Protein AF-A0A753BFU8-F1 (afdb_monomer)

Sequence (60 aa):
MATMEKLIPGISEHKGAALFYLDHGHLKYGFLLRDDEFVTSLRDLEEAKKKAGLPASDAR

pLDDT: mean 87.13, std 10.38, range [51.91, 96.0]

Secondary structure (DSSP, 8-state):
---HHHHSTTTTT--S-EEEEEETTEEEEEEEPPTT-----HHHHHHHHHHTTPPPP---

InterPro domains:
  IPR016418 Uncharacterized protein Rem [PF27490] (13-54)

Foldseek 3Di:
DDDLCNQEPPPVVDDDDKAFDDDVNDTRHIYHADPPDDDDDLVVVQVVCVVVVHDRDDPD

Mean predicted aligned error: 6.55 Å

Structure (mmCIF, N/CA/C/O backbone):
data_AF-A0A753BFU8-F1
#
_entry.id   AF-A0A753BFU8-F1
#
loop_
_atom_site.group_PDB
_atom_site.id
_atom_site.type_symbol
_atom_site.label_atom_id
_atom_site.label_alt_id
_atom_site.label_comp_id
_atom_site.label_asym_id
_atom_site.label_entity_id
_atom_site.label_seq_id
_atom_site.pdbx_PDB_ins_code
_atom_site.Cartn_x
_atom_site.Cartn_y
_atom_site.Cartn_z
_atom_site.occupancy
_atom_site.B_iso_or_equiv
_atom_site.auth_seq_id
_atom_site.auth_comp_id
_atom_site.auth_asym_id
_atom_site.auth_atom_id
_atom_site.pdbx_PDB_model_num
ATOM 1 N N . MET A 1 1 ? -8.084 6.766 23.816 1.00 51.91 1 MET A N 1
ATOM 2 C CA . MET A 1 1 ? -7.283 6.539 22.591 1.00 51.91 1 MET A CA 1
ATOM 3 C C . MET A 1 1 ? -8.229 6.138 21.471 1.00 51.91 1 MET A C 1
ATOM 5 O O . MET A 1 1 ? -9.118 5.335 21.731 1.00 51.91 1 MET A O 1
ATOM 9 N N . ALA A 1 2 ? -8.107 6.716 20.271 1.00 60.91 2 ALA A N 1
ATOM 10 C CA . ALA A 1 2 ? -8.807 6.177 19.105 1.00 60.91 2 ALA A CA 1
ATOM 11 C C . ALA A 1 2 ? -8.222 4.790 18.807 1.00 60.91 2 ALA A C 1
ATOM 13 O O . ALA A 1 2 ? -7.004 4.636 18.765 1.00 60.91 2 ALA A O 1
ATOM 14 N N . THR A 1 3 ? -9.075 3.776 18.698 1.00 82.69 3 THR A N 1
ATOM 15 C CA . THR A 1 3 ? -8.646 2.432 18.309 1.00 82.69 3 THR A CA 1
ATOM 16 C C . THR A 1 3 ? -8.267 2.439 16.832 1.00 82.69 3 THR A C 1
ATOM 18 O O . THR A 1 3 ? -8.848 3.200 16.059 1.00 82.69 3 THR A O 1
ATOM 21 N N . MET A 1 4 ? -7.308 1.595 16.437 1.00 86.94 4 MET A N 1
ATOM 22 C CA . MET A 1 4 ? -6.877 1.464 15.037 1.00 86.94 4 MET A CA 1
ATOM 23 C C . MET A 1 4 ? -8.081 1.263 14.099 1.00 86.94 4 MET A C 1
ATOM 25 O O . MET A 1 4 ? -8.164 1.906 13.062 1.00 86.94 4 MET A O 1
ATOM 29 N N . GLU A 1 5 ? -9.073 0.492 14.552 1.00 91.69 5 GLU A N 1
ATOM 30 C CA . GLU A 1 5 ? -10.351 0.240 13.876 1.00 91.69 5 GLU A CA 1
ATOM 31 C C . GLU A 1 5 ? -11.152 1.508 13.526 1.00 91.69 5 GLU A C 1
ATOM 33 O O . GLU A 1 5 ? -11.821 1.564 12.501 1.00 91.69 5 GLU A O 1
ATOM 38 N N . LYS A 1 6 ? -11.086 2.563 14.353 1.00 91.31 6 LYS A N 1
ATOM 39 C CA . LYS A 1 6 ? -11.767 3.838 14.059 1.00 91.31 6 LYS A CA 1
ATOM 40 C C . LYS A 1 6 ? -11.049 4.653 12.989 1.00 91.31 6 LYS A C 1
ATOM 42 O O . LYS A 1 6 ? -11.678 5.482 12.343 1.00 91.31 6 LYS A O 1
ATOM 47 N N . LEU A 1 7 ? -9.737 4.471 12.866 1.00 91.44 7 LEU A N 1
ATOM 48 C CA . LEU A 1 7 ? -8.904 5.192 11.905 1.00 91.44 7 LEU A CA 1
ATOM 49 C C . LEU A 1 7 ? -8.848 4.456 10.565 1.00 91.44 7 LEU A C 1
ATOM 51 O O . LEU A 1 7 ? -8.6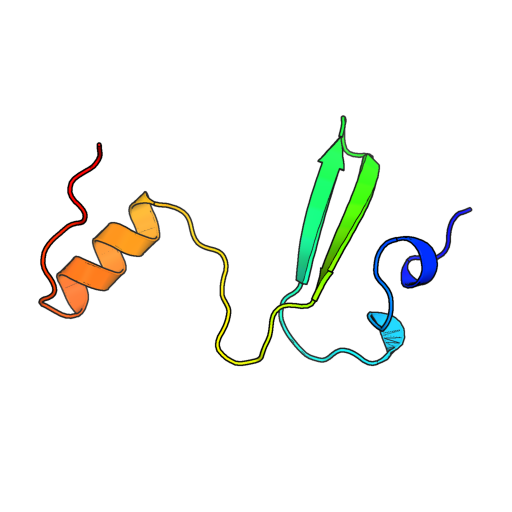92 5.096 9.528 1.00 91.44 7 LEU A O 1
ATOM 55 N N . ILE A 1 8 ? -8.955 3.125 10.607 1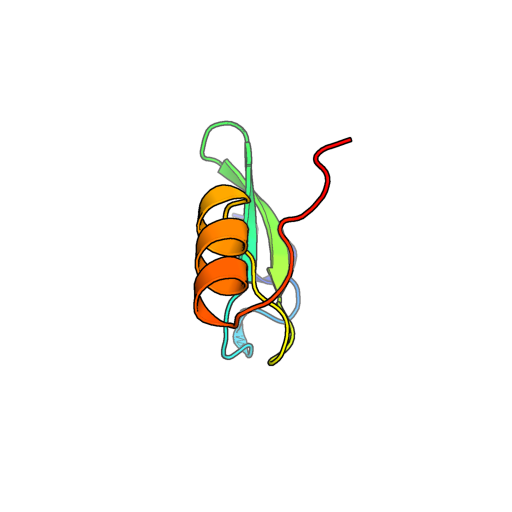.00 93.00 8 ILE A N 1
ATOM 56 C CA . ILE A 1 8 ? -8.899 2.222 9.460 1.00 93.00 8 ILE A CA 1
ATOM 57 C C . ILE A 1 8 ? -9.891 1.077 9.709 1.00 93.00 8 ILE A C 1
ATOM 59 O O . ILE A 1 8 ? -9.549 0.100 10.380 1.00 93.00 8 ILE A O 1
ATOM 63 N N . PRO A 1 9 ? -11.129 1.194 9.207 1.00 91.00 9 PRO A N 1
ATOM 64 C CA . PRO A 1 9 ? -12.134 0.149 9.362 1.00 91.00 9 PRO A CA 1
ATOM 65 C C . PRO A 1 9 ? -11.686 -1.175 8.732 1.00 91.00 9 PRO A C 1
ATOM 67 O O . PRO A 1 9 ? -11.149 -1.185 7.625 1.00 91.00 9 PRO A O 1
ATOM 70 N N . GLY A 1 10 ? -11.923 -2.288 9.425 1.00 91.44 10 GLY A N 1
ATOM 71 C CA . GLY A 1 10 ? -11.589 -3.644 8.981 1.00 91.44 10 GLY A CA 1
ATOM 72 C C . GLY A 1 10 ? -10.137 -4.058 9.221 1.00 91.44 10 GLY A C 1
ATOM 73 O O . GLY A 1 10 ? -9.764 -5.184 8.898 1.00 91.44 10 GLY A O 1
ATOM 74 N N . ILE A 1 11 ? -9.296 -3.189 9.795 1.00 92.31 11 ILE A N 1
ATOM 75 C CA . ILE A 1 11 ? -7.863 -3.478 9.946 1.00 92.31 11 ILE A CA 1
ATOM 76 C C . ILE A 1 11 ? -7.575 -4.664 10.865 1.00 92.31 11 ILE A C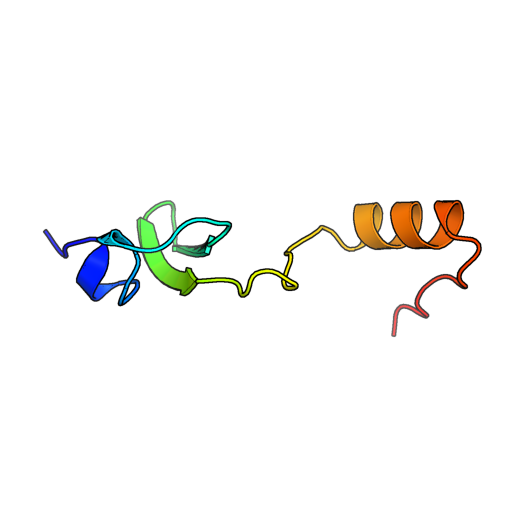 1
ATOM 78 O O . ILE A 1 11 ? -6.579 -5.354 10.672 1.00 92.31 11 ILE A O 1
ATOM 82 N N . SER A 1 12 ? -8.442 -4.920 11.846 1.00 90.94 12 SER A N 1
ATOM 83 C CA . SER A 1 12 ? -8.260 -6.026 12.791 1.00 90.94 12 SER A CA 1
ATOM 84 C C . SER A 1 12 ? -8.360 -7.407 12.124 1.00 90.94 12 SER A C 1
ATOM 86 O O . SER A 1 12 ? -7.779 -8.369 12.623 1.00 90.94 12 SER A O 1
ATOM 88 N N . GLU A 1 13 ? -9.077 -7.506 11.001 1.00 91.38 13 GLU A N 1
ATOM 89 C CA . GLU A 1 13 ? -9.296 -8.754 10.254 1.00 91.38 13 GLU A CA 1
ATOM 90 C C . GLU A 1 13 ? -8.515 -8.803 8.930 1.00 91.38 13 GLU A C 1
ATOM 92 O O . GLU A 1 13 ? -8.402 -9.866 8.313 1.00 91.38 13 GLU A O 1
ATOM 97 N N . HIS A 1 14 ? -7.948 -7.671 8.499 1.00 91.06 14 HIS A N 1
ATOM 98 C CA . HIS A 1 14 ? -7.217 -7.561 7.240 1.00 91.06 14 HIS A CA 1
ATOM 99 C C . HIS A 1 14 ? -5.907 -8.346 7.255 1.00 91.06 14 HIS A C 1
ATOM 101 O O . HIS A 1 14 ? -5.130 -8.302 8.211 1.00 91.06 14 HIS A O 1
ATOM 107 N N . LYS A 1 15 ? -5.616 -9.015 6.139 1.00 88.81 15 LYS A N 1
ATOM 108 C CA . LYS A 1 15 ? -4.338 -9.683 5.889 1.00 88.81 15 LYS A CA 1
ATOM 109 C C . LYS A 1 15 ? -3.746 -9.105 4.618 1.00 88.81 15 LYS A C 1
ATOM 111 O O . LYS A 1 15 ? -4.205 -9.421 3.532 1.00 88.81 15 LYS A O 1
ATOM 116 N N . GLY A 1 16 ? -2.723 -8.273 4.756 1.00 87.69 16 GLY A N 1
ATOM 117 C CA . GLY A 1 16 ? -2.077 -7.649 3.611 1.00 87.69 16 GLY A CA 1
ATOM 118 C C . GLY A 1 16 ? -1.507 -6.285 3.950 1.00 87.69 16 GLY A C 1
ATOM 119 O O . GLY A 1 16 ? -1.346 -5.925 5.118 1.00 87.69 16 GLY A O 1
ATOM 120 N N . ALA A 1 17 ? -1.184 -5.532 2.906 1.00 89.88 17 ALA A N 1
ATOM 121 C CA . ALA A 1 17 ? -0.665 -4.186 3.054 1.00 89.88 17 ALA A CA 1
ATOM 122 C C . ALA A 1 17 ? -1.783 -3.190 3.413 1.00 89.88 17 ALA A C 1
ATOM 124 O O . ALA A 1 17 ? -2.947 -3.346 3.037 1.00 89.88 17 ALA A O 1
ATOM 125 N N . ALA A 1 18 ? -1.401 -2.144 4.139 1.00 90.75 18 ALA A N 1
ATOM 126 C CA . ALA A 1 18 ? -2.242 -0.996 4.443 1.00 90.75 18 ALA A CA 1
ATOM 127 C C . ALA A 1 18 ? -1.419 0.284 4.269 1.00 90.75 18 ALA A C 1
ATOM 129 O O . ALA A 1 18 ? -0.220 0.310 4.561 1.00 90.75 18 ALA A O 1
ATOM 130 N N . LEU A 1 19 ? -2.067 1.345 3.794 1.00 90.81 19 LEU A N 1
ATOM 131 C CA . LEU A 1 19 ? -1.477 2.670 3.659 1.00 90.81 19 LEU A CA 1
ATOM 132 C C . LEU A 1 19 ? -1.886 3.538 4.849 1.00 90.81 19 LEU A C 1
ATOM 134 O O . LEU A 1 19 ? -3.074 3.721 5.111 1.00 90.81 19 LEU A O 1
ATOM 138 N N . PHE A 1 20 ? -0.901 4.112 5.537 1.00 91.69 20 PHE A N 1
ATOM 139 C CA . PHE A 1 20 ? -1.106 4.975 6.698 1.00 91.69 20 PHE A CA 1
ATOM 140 C C . PHE A 1 20 ? -0.768 6.425 6.361 1.00 91.69 20 PHE A C 1
ATOM 142 O O . PHE A 1 20 ? 0.289 6.699 5.791 1.00 91.69 20 PHE A O 1
ATOM 149 N N . TYR A 1 21 ? -1.627 7.359 6.770 1.00 91.50 21 TYR A N 1
ATOM 150 C CA . TYR A 1 21 ? -1.335 8.786 6.703 1.00 91.50 21 TYR A CA 1
ATOM 151 C C . TYR A 1 21 ? -0.904 9.302 8.075 1.00 91.50 21 TYR A C 1
ATOM 153 O O . TYR A 1 21 ? -1.684 9.318 9.036 1.00 91.50 21 TYR A O 1
ATOM 161 N N . LEU A 1 22 ? 0.359 9.716 8.154 1.00 93.69 22 LEU A N 1
ATOM 162 C CA . LEU A 1 22 ? 0.956 10.286 9.353 1.00 93.69 22 LEU A CA 1
ATOM 163 C C . LEU A 1 22 ? 1.051 11.804 9.209 1.00 93.69 22 LEU A C 1
ATOM 165 O O . LEU A 1 22 ? 1.535 12.311 8.203 1.00 93.69 22 LEU A O 1
ATOM 169 N N . ASP A 1 23 ? 0.656 12.518 10.253 1.00 93.69 23 ASP A N 1
ATOM 170 C CA . ASP A 1 23 ? 0.840 13.960 10.384 1.00 93.69 23 ASP A CA 1
ATOM 171 C C . ASP A 1 23 ? 1.620 14.215 11.676 1.00 93.69 23 ASP A C 1
ATOM 173 O O . ASP A 1 23 ? 1.167 13.862 12.767 1.00 93.69 23 ASP A O 1
ATOM 177 N N . HIS A 1 24 ? 2.841 14.738 11.535 1.00 96.00 24 HIS A N 1
ATOM 178 C CA . HIS A 1 24 ? 3.812 14.898 12.626 1.00 96.00 24 HIS A CA 1
ATOM 179 C C . HIS A 1 24 ? 4.045 13.605 13.435 1.00 96.00 24 HIS A C 1
ATOM 181 O O . HIS A 1 24 ? 4.121 13.620 14.659 1.00 96.00 24 HIS A O 1
ATOM 187 N N . GLY A 1 25 ? 4.121 12.457 12.751 1.00 92.00 25 GLY A N 1
ATOM 188 C CA . GLY A 1 25 ? 4.308 11.143 13.384 1.00 92.00 25 GLY A CA 1
ATOM 189 C C . GLY A 1 25 ? 3.049 10.565 14.041 1.00 92.00 25 GLY A C 1
ATOM 190 O O . GLY A 1 25 ? 3.075 9.433 14.518 1.00 92.00 25 GLY A O 1
ATOM 191 N N . HIS A 1 26 ? 1.931 11.296 14.030 1.00 90.44 26 HIS A N 1
ATOM 192 C CA . HIS A 1 26 ? 0.649 10.811 14.525 1.00 90.44 26 HIS A CA 1
ATOM 193 C C . HIS A 1 26 ? -0.185 10.225 13.391 1.00 90.44 26 HIS A C 1
ATOM 195 O O . HIS A 1 26 ? -0.452 10.896 12.394 1.00 90.44 26 HIS A O 1
ATOM 201 N N . LEU A 1 27 ? -0.659 8.992 13.573 1.00 90.44 27 LEU A N 1
ATOM 202 C CA . LEU A 1 27 ? -1.610 8.378 12.654 1.00 90.44 27 LEU A CA 1
ATOM 203 C C . LEU A 1 27 ? -2.930 9.155 12.651 1.00 90.44 27 LEU A C 1
ATOM 205 O O . LEU A 1 27 ? -3.561 9.311 13.699 1.00 90.44 27 LEU A O 1
ATOM 209 N N . LYS A 1 28 ? -3.349 9.627 11.473 1.00 93.75 28 LYS A N 1
ATOM 210 C CA . LYS A 1 28 ? -4.620 10.346 11.292 1.00 93.75 28 LYS A CA 1
ATOM 211 C C . LYS A 1 28 ? -5.710 9.476 10.688 1.00 93.75 28 LYS A C 1
ATOM 213 O O . LYS A 1 28 ? -6.849 9.575 11.124 1.00 93.75 28 LYS A O 1
ATOM 218 N N . TYR A 1 29 ? -5.365 8.664 9.694 1.00 91.69 29 TYR A N 1
ATOM 219 C CA . TYR A 1 29 ? -6.250 7.716 9.013 1.00 91.69 29 TYR A CA 1
ATOM 220 C C . TYR A 1 29 ? -5.415 6.803 8.105 1.00 91.69 29 TYR A C 1
ATOM 222 O O . TYR A 1 29 ? -4.195 6.963 7.994 1.00 91.69 29 TYR A O 1
ATOM 230 N N . GLY A 1 30 ? -6.063 5.850 7.447 1.00 91.69 30 GLY A N 1
ATOM 231 C CA . GLY A 1 30 ? -5.429 4.978 6.468 1.00 91.69 30 GLY A CA 1
ATOM 232 C C . GLY A 1 30 ? -6.438 4.144 5.691 1.00 91.69 30 GLY A C 1
ATOM 233 O O . GLY A 1 30 ? -7.644 4.245 5.913 1.00 91.69 30 GLY A O 1
ATOM 234 N N . PHE A 1 31 ? -5.926 3.323 4.780 1.00 92.44 31 PHE A N 1
ATOM 235 C CA . PHE A 1 31 ? -6.720 2.478 3.894 1.00 92.44 31 PHE A CA 1
ATOM 236 C C . PHE A 1 31 ? -6.103 1.086 3.806 1.00 92.44 31 PHE A C 1
ATOM 238 O O . PHE A 1 31 ? -4.879 0.941 3.767 1.00 92.44 31 PHE A O 1
ATOM 245 N N . LEU A 1 32 ? -6.955 0.068 3.762 1.00 93.75 32 LEU A N 1
ATOM 246 C CA . LEU A 1 32 ? -6.543 -1.295 3.452 1.00 93.75 32 LEU A CA 1
ATOM 247 C C . LEU A 1 32 ? -6.344 -1.399 1.941 1.00 93.75 32 LEU A C 1
ATOM 249 O O . LEU A 1 32 ? -7.209 -0.953 1.188 1.00 93.75 32 LEU A O 1
A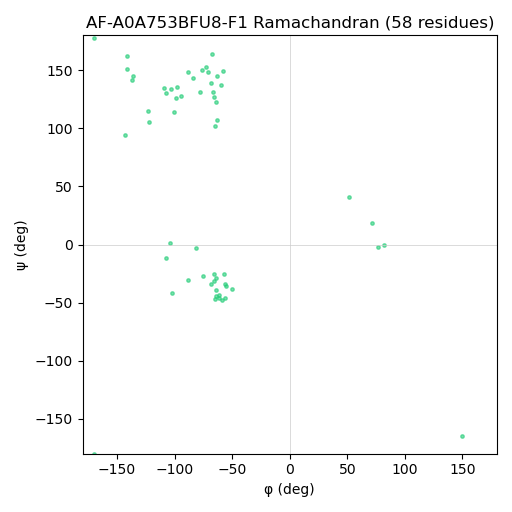TOM 253 N N . LEU A 1 33 ? -5.215 -1.956 1.511 1.00 92.56 33 LEU A N 1
ATOM 254 C CA . LEU A 1 33 ? -4.982 -2.232 0.097 1.00 92.56 33 LEU A CA 1
ATOM 255 C C . LEU A 1 33 ? -5.627 -3.567 -0.268 1.00 92.56 33 LEU A C 1
ATOM 257 O O . LEU A 1 33 ? -5.614 -4.505 0.536 1.00 92.56 33 LEU A O 1
ATOM 261 N N . ARG A 1 34 ? -6.185 -3.647 -1.476 1.00 90.38 34 ARG A N 1
ATOM 262 C CA . ARG A 1 34 ? -6.622 -4.918 -2.069 1.00 90.38 34 ARG A CA 1
ATOM 263 C C . ARG A 1 34 ? -5.420 -5.811 -2.372 1.00 90.38 34 ARG A C 1
ATOM 265 O O . ARG A 1 34 ? -4.288 -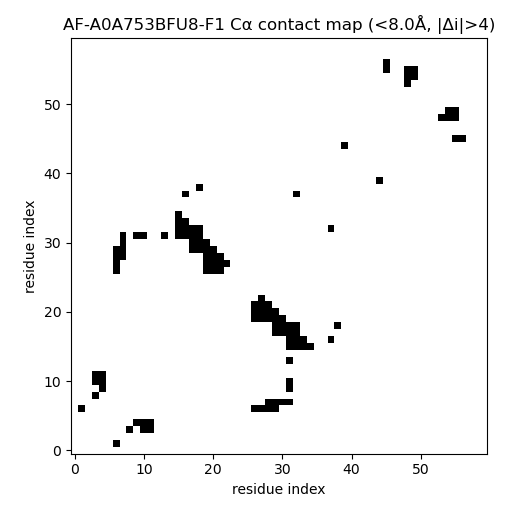5.339 -2.435 1.00 90.38 34 ARG A O 1
ATOM 272 N N . ASP A 1 35 ? -5.676 -7.095 -2.599 1.00 89.19 35 ASP A N 1
ATOM 273 C CA . ASP A 1 35 ? -4.632 -8.100 -2.849 1.00 89.19 35 ASP A CA 1
ATOM 274 C C . ASP A 1 35 ? -3.728 -7.766 -4.054 1.00 89.19 35 ASP A C 1
ATOM 276 O O . ASP A 1 35 ? -2.577 -8.197 -4.106 1.00 89.19 35 ASP A O 1
ATOM 280 N N . ASP A 1 36 ? -4.237 -6.993 -5.014 1.00 88.69 36 ASP A N 1
ATOM 281 C CA . ASP A 1 36 ? -3.548 -6.546 -6.225 1.00 88.69 36 ASP A CA 1
ATOM 282 C C . ASP A 1 36 ? -3.088 -5.077 -6.175 1.00 88.69 36 ASP A C 1
ATOM 284 O O . ASP A 1 36 ? -2.485 -4.576 -7.128 1.00 88.69 36 ASP A O 1
ATOM 288 N N . GLU A 1 37 ? -3.324 -4.384 -5.060 1.00 88.44 37 GLU A N 1
ATOM 289 C CA . GLU A 1 37 ? -2.910 -3.001 -4.852 1.00 88.44 37 GLU A CA 1
ATOM 290 C C . GLU A 1 37 ? -1.603 -2.931 -4.055 1.00 88.44 37 GLU A C 1
ATOM 292 O O . GLU A 1 37 ? -1.412 -3.582 -3.028 1.00 88.44 37 GLU A O 1
ATOM 297 N N . PHE A 1 38 ? -0.687 -2.075 -4.503 1.00 83.12 38 PHE A N 1
ATOM 298 C CA . PHE A 1 38 ? 0.566 -1.814 -3.806 1.00 83.12 38 PHE A CA 1
ATOM 299 C C . PHE A 1 38 ? 0.926 -0.333 -3.878 1.00 83.12 38 PHE A C 1
ATOM 301 O O . PHE A 1 38 ? 0.602 0.369 -4.835 1.00 83.12 38 PHE A O 1
ATOM 308 N N . VAL A 1 39 ? 1.634 0.140 -2.855 1.00 84.00 39 VAL A N 1
ATOM 309 C CA . VAL A 1 39 ? 2.230 1.477 -2.837 1.00 84.00 39 VAL A CA 1
ATOM 310 C C . VAL A 1 39 ? 3.728 1.319 -3.007 1.00 84.00 39 VAL A C 1
ATOM 312 O O . VAL A 1 39 ? 4.368 0.524 -2.323 1.00 84.00 39 VAL A O 1
ATOM 315 N N . THR A 1 40 ? 4.291 2.077 -3.936 1.00 87.56 40 THR A N 1
ATOM 316 C CA . THR A 1 40 ? 5.721 2.074 -4.218 1.00 87.56 40 THR A CA 1
ATOM 317 C C . THR A 1 40 ? 6.191 3.490 -4.523 1.00 87.56 40 THR A C 1
ATOM 319 O O . THR A 1 40 ? 5.379 4.375 -4.809 1.00 87.56 40 THR A O 1
ATOM 322 N N . SER A 1 41 ? 7.498 3.729 -4.449 1.00 87.81 41 SER A N 1
ATOM 323 C CA . SER A 1 41 ? 8.048 5.004 -4.893 1.00 87.81 41 SER A CA 1
ATOM 324 C C . SER A 1 41 ? 8.012 5.083 -6.419 1.00 87.81 41 SER A C 1
ATOM 326 O O . SER A 1 41 ? 8.112 4.068 -7.106 1.00 87.81 41 SER A O 1
ATOM 328 N N . LEU A 1 42 ? 7.932 6.296 -6.976 1.00 90.00 42 LEU A N 1
ATOM 329 C CA . LEU A 1 42 ? 8.043 6.472 -8.429 1.00 90.00 42 LEU A CA 1
ATOM 330 C C . LEU A 1 42 ? 9.348 5.870 -8.968 1.00 90.00 42 LEU A C 1
ATOM 332 O O . LEU A 1 42 ? 9.355 5.272 -10.033 1.00 90.00 42 LEU A O 1
ATOM 336 N N . ARG A 1 43 ? 10.440 5.957 -8.201 1.00 91.12 43 ARG A N 1
ATOM 337 C CA . ARG A 1 43 ? 11.735 5.384 -8.582 1.00 91.12 43 ARG A CA 1
ATOM 338 C C . ARG A 1 43 ? 11.690 3.861 -8.674 1.00 91.12 43 ARG A C 1
ATOM 340 O O . ARG A 1 43 ? 12.171 3.300 -9.651 1.00 91.12 43 ARG A O 1
ATOM 347 N N . ASP A 1 44 ? 11.115 3.206 -7.673 1.00 90.81 44 ASP A N 1
ATOM 348 C CA . ASP A 1 44 ? 11.003 1.746 -7.658 1.00 90.81 44 ASP A CA 1
ATOM 349 C C . ASP A 1 44 ? 10.025 1.258 -8.730 1.00 90.81 44 ASP A C 1
ATOM 351 O O . ASP A 1 44 ? 10.261 0.222 -9.352 1.00 90.81 44 ASP A O 1
ATOM 355 N N . LEU A 1 45 ? 8.969 2.032 -9.005 1.00 91.69 45 LEU A N 1
ATOM 356 C CA . LEU A 1 45 ? 8.062 1.776 -10.120 1.00 91.69 45 LEU A CA 1
ATOM 357 C C . LEU A 1 45 ? 8.791 1.845 -11.468 1.00 91.69 45 LEU A C 1
ATOM 359 O O . LEU A 1 45 ? 8.617 0.951 -12.293 1.00 91.69 45 LEU A O 1
ATOM 363 N N . GLU A 1 46 ? 9.620 2.868 -11.690 1.00 91.62 46 GLU A N 1
ATOM 364 C CA . GLU A 1 46 ? 10.430 2.989 -12.909 1.00 91.62 46 GLU A CA 1
ATOM 365 C C . GLU A 1 46 ? 11.415 1.822 -13.063 1.00 91.62 46 GLU A C 1
ATOM 367 O O . GLU A 1 46 ? 11.522 1.227 -14.138 1.00 91.62 46 GLU A O 1
ATOM 372 N N . GLU A 1 47 ? 12.086 1.419 -11.983 1.00 92.25 47 GLU A N 1
ATOM 373 C CA . GLU A 1 47 ? 12.980 0.256 -12.006 1.00 92.25 47 GLU A CA 1
ATOM 374 C C . GLU A 1 47 ? 12.228 -1.051 -12.293 1.00 92.25 47 GLU A C 1
ATOM 376 O O . GLU A 1 47 ? 12.710 -1.895 -13.056 1.00 92.25 47 GLU A O 1
ATOM 381 N N . ALA A 1 48 ? 11.030 -1.225 -11.731 1.00 91.62 48 ALA A N 1
ATOM 382 C CA . ALA A 1 48 ? 10.181 -2.378 -12.015 1.00 91.62 48 ALA A CA 1
ATOM 383 C C . ALA A 1 48 ? 9.745 -2.408 -13.489 1.00 91.62 48 ALA A C 1
ATOM 385 O O . ALA A 1 48 ? 9.853 -3.451 -14.136 1.00 91.62 48 ALA A O 1
ATOM 386 N N . LYS A 1 49 ? 9.332 -1.262 -14.047 1.00 90.94 49 LYS A N 1
ATOM 387 C CA . LYS A 1 49 ? 8.975 -1.127 -15.470 1.00 90.94 49 LYS A CA 1
ATOM 388 C C . LYS A 1 49 ? 10.140 -1.492 -16.379 1.00 90.94 49 LYS A C 1
ATOM 390 O O . LYS A 1 49 ? 9.976 -2.327 -17.268 1.00 90.94 49 LYS A O 1
ATOM 395 N N . LYS A 1 50 ? 11.332 -0.957 -16.099 1.00 91.56 50 LYS A N 1
ATOM 396 C CA . LYS A 1 50 ? 12.560 -1.270 -16.841 1.00 91.56 50 LYS A CA 1
ATOM 397 C C . LYS A 1 50 ? 12.861 -2.768 -16.841 1.00 91.56 50 LYS A C 1
ATOM 399 O O . LYS A 1 50 ? 13.151 -3.332 -17.893 1.00 91.56 50 LYS A O 1
ATOM 404 N N . LYS A 1 51 ? 12.765 -3.426 -15.681 1.00 92.9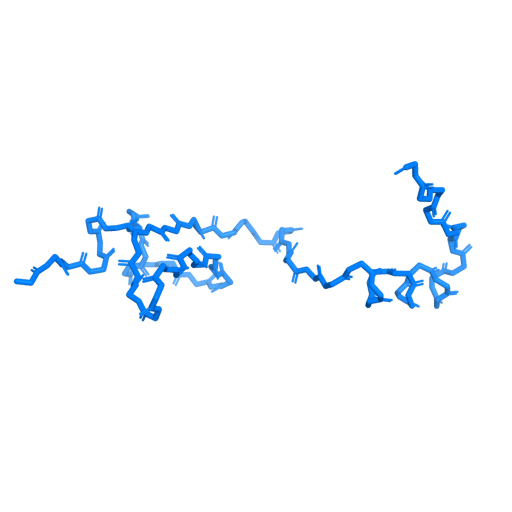4 51 LYS A N 1
ATOM 405 C CA . LYS A 1 51 ? 12.986 -4.880 -15.555 1.00 92.94 51 LYS A CA 1
ATOM 406 C C . LYS A 1 51 ? 11.933 -5.708 -16.290 1.00 92.94 51 LYS A C 1
ATOM 408 O O . LYS A 1 51 ? 12.258 -6.777 -16.792 1.00 92.94 51 LYS A O 1
ATOM 413 N N . ALA A 1 52 ? 10.703 -5.211 -16.375 1.00 94.06 52 ALA A N 1
ATOM 414 C CA . ALA A 1 52 ? 9.616 -5.840 -17.117 1.00 94.06 52 ALA A CA 1
ATOM 415 C C . ALA A 1 52 ? 9.651 -5.555 -18.634 1.00 94.06 52 ALA A C 1
ATOM 417 O O . ALA A 1 52 ? 8.805 -6.067 -19.362 1.00 94.06 52 ALA A O 1
ATOM 418 N N . GLY A 1 53 ? 10.596 -4.739 -19.123 1.00 94.31 53 GLY A N 1
ATOM 419 C CA . GLY A 1 53 ? 10.651 -4.318 -20.527 1.00 94.31 53 GLY A CA 1
ATOM 420 C C . GLY A 1 53 ? 9.545 -3.331 -20.922 1.00 94.31 53 GLY A C 1
ATOM 421 O O . GLY A 1 53 ? 9.250 -3.182 -22.106 1.00 94.31 53 GLY A O 1
ATOM 422 N N . LEU A 1 54 ? 8.921 -2.671 -19.944 1.00 90.69 54 LEU A N 1
ATOM 423 C CA . LEU A 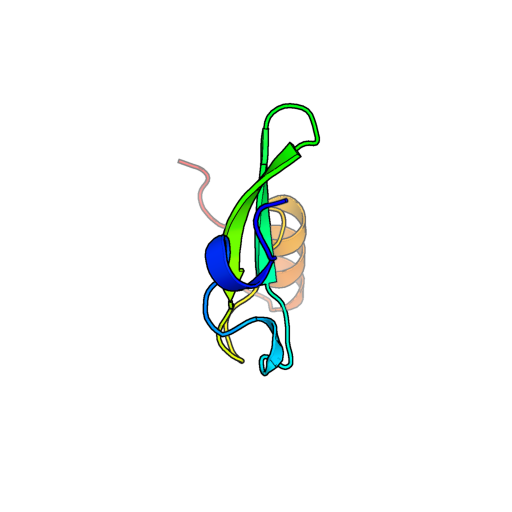1 54 ? 7.882 -1.668 -20.158 1.00 90.69 54 LEU A CA 1
ATOM 424 C C . LEU A 1 54 ? 8.501 -0.270 -20.321 1.00 90.69 54 LEU A C 1
ATOM 426 O O . LEU A 1 54 ? 9.530 0.020 -19.703 1.00 90.69 54 LEU A O 1
ATOM 430 N N . PRO A 1 55 ? 7.881 0.617 -21.122 1.00 84.00 55 PRO A N 1
ATOM 431 C CA . PRO A 1 55 ? 8.337 1.995 -21.251 1.00 84.00 55 PRO A CA 1
ATOM 432 C C . PRO A 1 55 ? 8.232 2.738 -19.910 1.00 84.00 55 PRO A C 1
ATOM 434 O O . PRO A 1 55 ? 7.308 2.506 -19.123 1.00 84.00 55 PRO A O 1
ATOM 437 N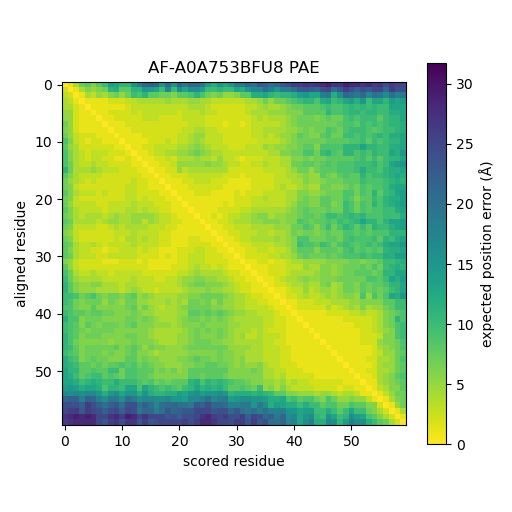 N . ALA A 1 56 ? 9.188 3.638 -19.668 1.00 73.69 56 ALA A N 1
ATOM 438 C CA . ALA A 1 56 ? 9.184 4.535 -18.516 1.00 73.69 56 ALA A CA 1
ATOM 439 C C . ALA A 1 56 ? 7.911 5.399 -18.501 1.00 73.69 56 ALA A C 1
ATOM 441 O O . ALA A 1 56 ? 7.362 5.704 -19.563 1.00 73.69 56 ALA A O 1
ATOM 442 N N . SER A 1 57 ? 7.410 5.785 -17.320 1.00 67.81 57 SER A N 1
ATOM 443 C CA . SER A 1 57 ? 6.325 6.780 -17.283 1.00 67.81 57 SER A CA 1
ATOM 444 C C . SER A 1 57 ? 6.862 8.115 -17.784 1.00 67.81 57 SER A C 1
ATOM 446 O O . SER A 1 57 ? 7.868 8.594 -17.262 1.00 67.81 57 SER A O 1
ATOM 448 N N . ASP A 1 58 ? 6.156 8.769 -18.704 1.00 60.50 58 ASP A N 1
ATOM 449 C CA . ASP A 1 58 ? 6.371 10.195 -18.931 1.00 60.50 58 ASP A CA 1
ATOM 450 C C . ASP A 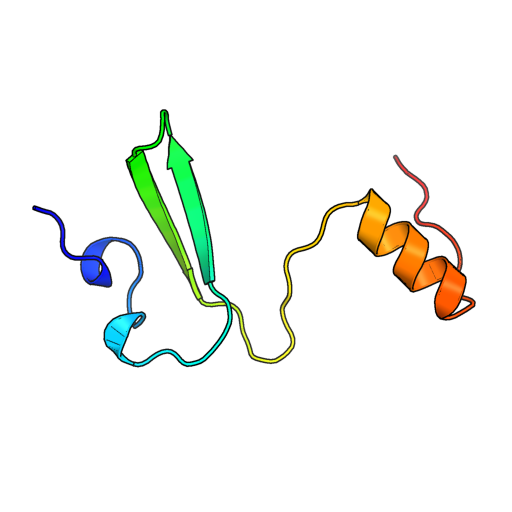1 58 ? 5.994 10.934 -17.641 1.00 60.50 58 ASP A C 1
ATOM 452 O O . ASP A 1 58 ? 4.818 11.018 -17.274 1.00 60.50 58 ASP A O 1
ATOM 456 N N . ALA A 1 59 ? 6.997 11.432 -16.918 1.00 55.78 59 ALA A N 1
ATOM 457 C CA . ALA A 1 59 ? 6.778 12.367 -15.828 1.00 55.78 59 ALA A CA 1
ATOM 458 C C . ALA A 1 59 ? 6.210 13.656 -16.442 1.00 55.78 59 ALA A C 1
ATOM 460 O O . ALA A 1 59 ? 6.942 14.413 -17.079 1.00 55.78 59 ALA A O 1
ATOM 461 N N . ARG A 1 60 ? 4.894 13.855 -16.324 1.00 52.00 60 ARG A N 1
ATOM 462 C CA . ARG A 1 60 ? 4.261 15.154 -16.577 1.00 52.00 60 ARG A CA 1
ATOM 463 C C . ARG A 1 60 ? 4.445 16.073 -15.383 1.00 52.00 60 ARG A C 1
ATOM 465 O O . ARG A 1 60 ? 4.331 15.568 -14.244 1.00 52.00 60 ARG A O 1
#

Solvent-accessible surface area (backbone atoms only — not comparable to full-atom values): 4006 Å² total; per-residue (Å²): 130,87,53,67,50,81,41,24,76,64,55,90,79,59,85,76,61,65,51,75,44,64,58,95,86,40,80,69,37,44,48,79,44,54,99,90,54,84,88,77,53,72,66,58,50,42,53,50,28,55,76,70,73,42,79,70,79,82,84,124

Organism: NCBI:txid1967611

Radius of gyration: 15.55 Å; Cα contacts (8 Å, |Δi|>4): 57; chains: 1; bounding box: 25×25×44 Å